Protein AF-A0A2J7PZ36-F1 (afdb_monomer_lite)

Sequence (174 aa):
MRTKLSNRNFLLTCQKIFIPFGHFASLCHQINLKTVVKGDDTKQYHMGYFRDDPQEPPCFVARNCAAIDCTITPMAENIFGAVNAYLDAMKGKCDPFQKMKVSKVQNSLKSWAKDNNFVLDVLSEAMKARNKKVVTKTFHNAGLVVPWNKKTELGYRKLIETDANTEECGGEQL

Secondary structure (DSSP, 8-state):
---------SSSS-S-----TTTT--TT--TTEEEEEE--TTTTEEEEEE-SSTTSPPSEEEEEETTT----EEEESSHHHHHHHHHHHHHTTS-HHHHHHHHHHHHHHHHHHHHTT----SS-HHHHHHHTTEEE--TTSS-EE---BTTTTBS----SS-HHHHHHHTTTT-

Foldseek 3Di:
DDDDDDDDPDPDPDDDPPPDPPPLDDPQPPVQFAWDDFDDPVQRKTKGFGDLDPVDGGLAIWIDRSNPFLATGGFGRDPLLNVLSVLVVVLVVDDPVVNVVSVVVSVVSVVVCVVVVHDNDRQDPSNVVVVVQFPDADRRRSGHHWDADPVVRPTDDDDPDDPVVVVVVVVVPD

Radius of gyration: 21.76 Å; chains: 1; bounding box: 77×49×46 Å

InterPro domains:
  IPR019361 Histone PARylation factor 1 [PF10228] (33-167)
  IPR019361 Histone PARylation factor 1 [PTHR13386] (33-167)

Structure (mmCIF, N/CA/C/O backbone):
data_AF-A0A2J7PZ36-F1
#
_entry.id   AF-A0A2J7PZ36-F1
#
loop_
_atom_site.group_PDB
_atom_site.id
_atom_site.type_symbol
_atom_site.label_atom_id
_atom_site.label_alt_id
_atom_site.label_comp_id
_atom_site.label_asym_id
_atom_site.label_entity_id
_atom_site.label_seq_id
_atom_site.pdbx_PDB_ins_code
_atom_site.Cartn_x
_atom_site.Cartn_y
_atom_site.Cartn_z
_atom_site.occupancy
_atom_site.B_iso_or_equiv
_atom_site.auth_seq_id
_atom_site.auth_comp_id
_atom_site.auth_asym_id
_atom_site.auth_atom_id
_atom_site.pdbx_PDB_model_num
ATOM 1 N N . MET A 1 1 ? -56.073 -22.074 11.570 1.00 33.78 1 MET A N 1
ATOM 2 C CA . MET A 1 1 ? -55.149 -23.201 11.827 1.00 33.78 1 MET A CA 1
ATOM 3 C C . MET A 1 1 ? -54.119 -23.271 10.702 1.00 33.78 1 MET A C 1
ATOM 5 O O . MET A 1 1 ? -54.519 -23.373 9.557 1.00 33.78 1 MET A O 1
ATOM 9 N N . ARG A 1 2 ? -52.831 -23.186 11.069 1.00 32.12 2 ARG A N 1
ATOM 10 C CA . ARG A 1 2 ? -51.598 -23.570 10.342 1.00 32.12 2 ARG A CA 1
ATOM 11 C C . ARG A 1 2 ? -51.356 -23.049 8.911 1.00 32.12 2 ARG A C 1
ATOM 13 O O . ARG A 1 2 ? -51.847 -23.568 7.919 1.00 32.12 2 ARG A O 1
ATOM 20 N N . THR A 1 3 ? -50.443 -22.083 8.873 1.00 37.41 3 THR A N 1
ATOM 21 C CA . THR A 1 3 ? -49.602 -21.625 7.765 1.00 37.41 3 THR A CA 1
ATOM 22 C C . THR A 1 3 ? -48.857 -22.756 7.045 1.00 37.41 3 THR A C 1
ATOM 24 O O . THR A 1 3 ? -48.217 -23.590 7.684 1.00 37.41 3 THR A O 1
ATOM 27 N N . LYS A 1 4 ? -48.842 -22.711 5.706 1.00 34.34 4 LYS A N 1
ATOM 28 C CA . LYS A 1 4 ? -47.749 -23.227 4.863 1.00 34.34 4 LYS A CA 1
ATOM 29 C C . LYS A 1 4 ? -47.583 -22.315 3.642 1.00 34.34 4 LYS A C 1
ATOM 31 O O . LYS A 1 4 ? -48.356 -22.399 2.694 1.00 34.34 4 LYS A O 1
ATOM 36 N N . LEU A 1 5 ? -46.569 -21.444 3.686 1.00 33.72 5 LEU A N 1
ATOM 37 C CA . LEU A 1 5 ? -46.003 -20.825 2.487 1.00 33.72 5 LEU A CA 1
ATOM 38 C C . LEU A 1 5 ? -45.376 -21.942 1.647 1.00 33.72 5 LEU A C 1
ATOM 40 O O . LEU A 1 5 ? -44.477 -22.636 2.120 1.00 33.72 5 LEU A O 1
ATOM 44 N N . SER A 1 6 ? -45.864 -22.119 0.421 1.00 35.22 6 SER A N 1
ATOM 45 C CA . SER A 1 6 ? -45.305 -23.065 -0.541 1.00 35.22 6 SER A CA 1
ATOM 46 C C . SER A 1 6 ? -44.461 -22.317 -1.572 1.00 35.22 6 SER A C 1
ATOM 48 O O . SER A 1 6 ? -44.930 -21.407 -2.254 1.00 35.22 6 SER A O 1
ATOM 50 N N . ASN A 1 7 ? -43.191 -22.708 -1.604 1.00 41.75 7 ASN A N 1
ATOM 51 C CA . ASN A 1 7 ? -42.097 -22.340 -2.496 1.00 41.75 7 ASN A CA 1
ATOM 52 C C . ASN A 1 7 ? -42.496 -21.921 -3.926 1.00 41.75 7 ASN A C 1
ATOM 54 O O . ASN A 1 7 ? -42.822 -22.759 -4.764 1.00 41.75 7 ASN A O 1
ATOM 58 N N . ARG A 1 8 ? -42.322 -20.629 -4.236 1.00 37.06 8 ARG A N 1
ATOM 59 C CA . ARG A 1 8 ? -42.117 -20.101 -5.601 1.00 37.06 8 ARG A CA 1
ATOM 60 C C . ARG A 1 8 ? -41.105 -18.943 -5.621 1.00 37.06 8 ARG A C 1
ATOM 62 O O . ARG A 1 8 ? -41.352 -17.930 -6.253 1.00 37.06 8 ARG A O 1
ATOM 69 N N . ASN A 1 9 ? -39.980 -19.068 -4.912 1.00 35.81 9 ASN A N 1
ATOM 70 C CA . ASN A 1 9 ? -38.949 -18.014 -4.862 1.00 35.81 9 ASN A CA 1
ATOM 71 C C . ASN A 1 9 ? -37.506 -18.535 -4.991 1.00 35.81 9 ASN A C 1
ATOM 73 O O . ASN A 1 9 ? -36.579 -17.937 -4.459 1.00 35.81 9 ASN A O 1
ATOM 77 N N . PHE A 1 10 ? -37.289 -19.642 -5.706 1.00 36.34 10 PHE A N 1
ATOM 78 C CA . PHE A 1 10 ? -35.948 -20.232 -5.831 1.00 36.34 10 PHE A CA 1
ATOM 79 C C . PHE A 1 10 ? -35.227 -19.948 -7.164 1.00 36.34 10 PHE A C 1
ATOM 81 O O . PHE A 1 10 ? -34.128 -20.438 -7.381 1.00 36.34 10 PHE A O 1
ATOM 88 N N . LEU A 1 11 ? -35.794 -19.143 -8.070 1.00 30.98 11 LEU A N 1
ATOM 89 C CA . LEU A 1 11 ? -35.198 -18.911 -9.399 1.00 30.98 11 LEU A CA 1
ATOM 90 C C . LEU A 1 11 ? -35.228 -17.441 -9.848 1.00 30.98 11 LEU A C 1
ATOM 92 O O . LEU A 1 11 ? -35.444 -17.158 -11.020 1.00 30.98 11 LEU A O 1
ATOM 96 N N . LEU A 1 12 ? -34.994 -16.495 -8.931 1.00 32.47 12 LEU A N 1
ATOM 97 C CA . LEU A 1 12 ? -34.866 -15.067 -9.277 1.00 32.47 12 LEU A CA 1
ATOM 98 C C . LEU A 1 12 ? -33.629 -14.359 -8.693 1.00 32.47 12 LEU A C 1
ATOM 100 O O . LEU A 1 12 ? -33.519 -13.143 -8.794 1.00 32.47 12 LEU A O 1
ATOM 104 N N . THR A 1 13 ? -32.646 -15.087 -8.154 1.00 33.19 13 THR A N 1
ATOM 105 C CA . THR A 1 13 ? -31.458 -14.480 -7.508 1.00 33.19 13 THR A CA 1
ATOM 106 C C . THR A 1 13 ? -30.116 -14.854 -8.137 1.00 33.19 13 THR A C 1
ATOM 108 O O . THR A 1 13 ? -29.071 -14.693 -7.516 1.00 33.19 13 THR A O 1
ATOM 111 N N . CYS A 1 14 ? -30.111 -15.291 -9.396 1.00 31.44 14 CYS A N 1
ATOM 112 C 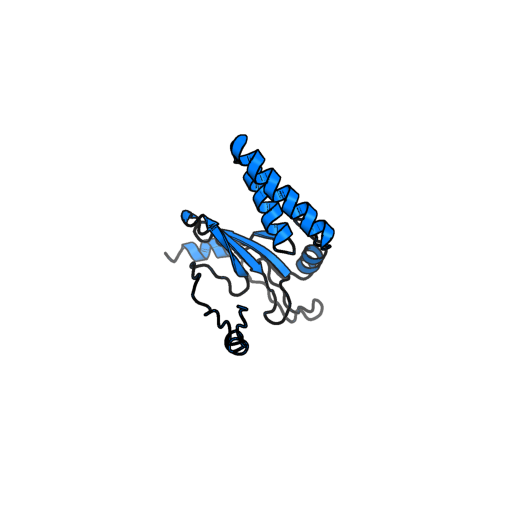CA . CYS A 1 14 ? -28.878 -15.510 -10.155 1.00 31.44 14 CYS A CA 1
ATOM 113 C C . CYS A 1 14 ? -28.991 -14.956 -11.576 1.00 31.44 14 CYS A C 1
ATOM 115 O O . CYS A 1 14 ? -28.872 -15.681 -12.560 1.00 31.44 14 CYS A O 1
ATOM 117 N N . GLN A 1 15 ? -29.180 -13.644 -11.701 1.00 27.19 15 GLN A N 1
ATOM 118 C CA . GLN A 1 15 ? -28.888 -12.955 -12.952 1.00 27.19 15 GLN A CA 1
ATOM 119 C C . GLN A 1 15 ? -27.943 -11.790 -12.681 1.00 27.19 15 GLN A C 1
ATOM 121 O O . GLN A 1 15 ? -28.336 -10.675 -12.374 1.00 27.19 15 GLN A O 1
ATOM 126 N N . LYS A 1 16 ? -26.656 -12.139 -12.774 1.00 32.16 16 LYS A N 1
ATOM 127 C CA . LYS A 1 16 ? -25.606 -11.337 -13.405 1.00 32.16 16 LYS A CA 1
ATOM 128 C C . LYS A 1 16 ? -25.553 -9.888 -12.924 1.00 32.16 16 LYS A C 1
ATOM 130 O O . LYS A 1 16 ? -26.007 -8.962 -13.586 1.00 32.16 16 LYS A O 1
ATOM 135 N N . ILE A 1 17 ? -24.870 -9.739 -11.793 1.00 32.38 17 ILE A N 1
ATOM 136 C CA . ILE A 1 17 ? -24.141 -8.538 -11.387 1.00 32.38 17 ILE A CA 1
ATOM 137 C C . ILE A 1 17 ? -23.163 -8.188 -12.523 1.00 32.38 17 ILE A C 1
ATOM 139 O O . ILE A 1 17 ? -22.016 -8.619 -12.554 1.00 32.38 17 ILE A O 1
ATOM 143 N N . PHE A 1 18 ? -23.662 -7.462 -13.518 1.00 28.72 18 PHE A N 1
ATOM 144 C CA . PHE A 1 18 ? -22.865 -6.742 -14.495 1.00 28.72 18 PHE A CA 1
ATOM 145 C C . PHE A 1 18 ? -22.708 -5.340 -13.918 1.00 28.72 18 PHE A C 1
ATOM 147 O O . PHE A 1 18 ? -23.569 -4.486 -14.104 1.00 28.72 18 PHE A O 1
ATOM 154 N N . ILE A 1 19 ? -21.668 -5.130 -13.110 1.00 39.66 19 ILE A N 1
ATOM 155 C CA . ILE A 1 19 ? -21.334 -3.786 -12.630 1.00 39.66 19 ILE A CA 1
ATOM 156 C C . ILE A 1 19 ? -20.704 -3.068 -13.825 1.00 39.66 19 ILE A C 1
ATOM 158 O O . ILE A 1 19 ? -19.605 -3.456 -14.235 1.00 39.66 19 ILE A O 1
ATOM 162 N N . PRO A 1 20 ? -21.365 -2.058 -14.417 1.00 38.97 20 PRO A N 1
ATOM 163 C CA . PRO A 1 20 ? -20.773 -1.318 -15.511 1.00 38.97 20 PRO A CA 1
ATOM 164 C C . PRO A 1 20 ? -19.543 -0.580 -14.987 1.00 38.97 20 PRO A C 1
ATOM 166 O O . PRO A 1 20 ? -19.528 -0.024 -13.888 1.00 38.97 20 PRO A O 1
ATOM 169 N N . PHE A 1 21 ? -18.512 -0.556 -15.819 1.00 43.91 21 PHE A N 1
ATOM 170 C CA . PHE A 1 21 ? -17.202 0.057 -15.608 1.00 43.91 21 PHE A CA 1
ATOM 171 C C . PHE A 1 21 ? -17.239 1.583 -15.329 1.00 43.91 21 PHE A C 1
ATOM 173 O O . PHE A 1 21 ? -16.187 2.204 -15.254 1.00 43.91 21 PHE A O 1
ATOM 180 N N . GLY A 1 22 ? -18.422 2.196 -15.171 1.00 40.97 22 GLY A N 1
ATOM 181 C CA . GLY A 1 22 ? -18.634 3.646 -15.228 1.00 40.97 22 GLY A CA 1
ATOM 182 C C . GLY A 1 22 ? -19.147 4.348 -13.964 1.00 40.97 22 GLY A C 1
ATOM 183 O O . GLY A 1 22 ? -19.345 5.553 -14.020 1.00 40.97 22 GLY A O 1
ATOM 184 N N . HIS A 1 23 ? -19.372 3.677 -12.827 1.00 44.34 23 HIS A N 1
ATOM 185 C CA . HIS A 1 23 ? -20.039 4.342 -11.683 1.00 44.34 23 HIS A CA 1
ATOM 186 C C . HIS A 1 23 ? -19.124 5.156 -10.740 1.00 44.34 23 HIS A C 1
ATOM 188 O O . HIS A 1 23 ? -19.602 5.720 -9.761 1.00 44.34 23 HIS A O 1
ATOM 194 N N . PHE A 1 24 ? -17.819 5.242 -11.017 1.00 46.59 24 PHE A N 1
ATOM 195 C CA . PHE A 1 24 ? -16.849 5.963 -10.175 1.00 46.59 24 PHE A CA 1
ATOM 196 C C . PHE A 1 24 ? -15.740 6.622 -11.010 1.00 46.59 24 PHE A C 1
ATOM 198 O O . PHE A 1 24 ? -14.560 6.497 -10.693 1.00 46.59 24 PHE A O 1
ATOM 205 N N . ALA A 1 25 ? -16.100 7.287 -12.108 1.00 40.75 25 ALA A N 1
ATOM 206 C CA . ALA A 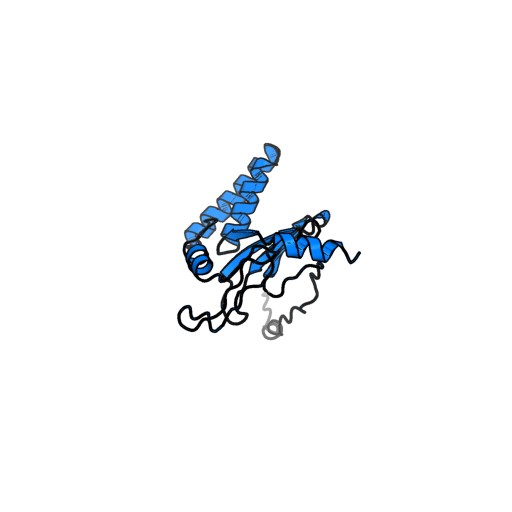1 25 ? -15.135 7.976 -12.964 1.00 40.75 25 ALA A CA 1
ATOM 207 C C . ALA A 1 25 ? -14.672 9.298 -12.319 1.00 40.75 25 ALA A C 1
ATOM 209 O O . ALA A 1 25 ? -15.169 10.373 -12.639 1.00 40.75 25 ALA A O 1
ATOM 210 N N . SER A 1 26 ? -13.730 9.208 -11.378 1.00 43.00 26 SER A N 1
ATOM 211 C CA . SER A 1 26 ? -12.839 10.325 -11.050 1.00 43.00 26 SER A CA 1
ATOM 212 C C . SER A 1 26 ? -11.674 10.317 -12.049 1.00 43.00 26 SER A C 1
ATOM 214 O O . SER A 1 26 ? -11.182 9.245 -12.396 1.00 43.00 26 SER A O 1
ATOM 216 N N . LEU A 1 27 ? -11.250 11.488 -12.532 1.00 40.53 27 LEU A N 1
ATOM 217 C CA . LEU A 1 27 ? -10.418 11.705 -13.731 1.00 40.53 27 LEU A CA 1
ATOM 218 C C . LEU A 1 27 ? -9.012 11.057 -13.750 1.00 40.53 27 LEU A C 1
ATOM 220 O O . LEU A 1 27 ? -8.296 11.205 -14.735 1.00 40.53 27 LEU A O 1
ATOM 224 N N . CYS A 1 28 ? -8.603 10.308 -12.725 1.00 42.34 28 CYS A N 1
ATOM 225 C CA . CYS A 1 28 ? -7.281 9.679 -12.651 1.00 42.34 28 CYS A CA 1
ATOM 226 C C . CYS A 1 28 ? -7.368 8.175 -12.348 1.00 42.34 28 CYS A C 1
ATOM 228 O O . CYS A 1 28 ? -6.662 7.645 -11.486 1.00 42.34 28 CYS A O 1
ATOM 230 N N . HIS A 1 29 ? -8.266 7.463 -13.034 1.00 47.09 29 HIS A N 1
ATOM 231 C CA . HIS A 1 29 ? -8.284 6.005 -12.968 1.00 47.09 29 HIS A CA 1
ATOM 232 C C . HIS A 1 29 ? -7.138 5.460 -13.814 1.00 47.09 29 HIS A C 1
ATOM 234 O O . HIS A 1 29 ? -7.295 5.142 -14.991 1.00 47.09 29 HIS A O 1
ATOM 240 N N . GLN A 1 30 ? -5.953 5.360 -13.216 1.00 58.47 30 GLN A N 1
ATOM 241 C CA . GLN A 1 30 ? -4.917 4.518 -13.794 1.00 58.47 30 GLN A CA 1
ATOM 242 C C . GLN A 1 30 ? -5.499 3.125 -13.966 1.00 58.47 30 GLN A C 1
ATOM 244 O O . GLN A 1 30 ? -6.046 2.566 -13.015 1.00 58.47 30 GLN A O 1
ATOM 249 N N . ILE A 1 31 ? -5.392 2.587 -15.181 1.00 63.28 31 ILE A N 1
ATOM 250 C CA . ILE A 1 31 ? -5.981 1.307 -15.607 1.00 63.28 31 ILE A CA 1
ATOM 251 C C . ILE A 1 31 ? -5.696 0.185 -14.587 1.00 63.28 31 ILE A C 1
ATOM 253 O O . ILE A 1 31 ? -6.516 -0.709 -14.385 1.00 63.28 31 ILE A O 1
ATOM 257 N N . ASN A 1 32 ? -4.574 0.301 -13.876 1.00 78.38 32 ASN A N 1
ATOM 258 C CA . ASN A 1 32 ? -4.062 -0.670 -12.921 1.00 78.38 32 ASN A CA 1
ATOM 259 C C . ASN A 1 32 ? -4.672 -0.581 -11.509 1.00 78.38 32 ASN A C 1
ATOM 261 O O . ASN A 1 32 ? -4.566 -1.547 -10.759 1.00 78.38 32 ASN A O 1
ATOM 265 N N . LEU A 1 33 ? -5.310 0.527 -11.109 1.00 87.31 33 LEU A N 1
ATOM 266 C CA . LEU A 1 33 ? -5.872 0.697 -9.762 1.00 87.31 33 LEU A CA 1
ATOM 267 C C . LEU A 1 33 ? -7.395 0.569 -9.786 1.00 87.31 33 LEU A C 1
ATOM 269 O O . LEU A 1 33 ? -8.074 1.525 -10.110 1.00 87.31 33 LEU A O 1
ATOM 273 N N . LYS A 1 34 ? -7.989 -0.552 -9.375 1.00 90.88 34 LYS A N 1
ATOM 274 C CA . LYS A 1 34 ? -9.455 -0.699 -9.312 1.00 90.88 34 LYS A CA 1
ATOM 275 C C . LYS A 1 34 ? -10.019 -0.211 -7.974 1.00 90.88 34 LYS A C 1
ATOM 277 O O . LYS A 1 34 ? -9.825 -0.868 -6.954 1.00 90.88 34 LYS A O 1
ATOM 282 N N . THR A 1 35 ? -10.757 0.902 -7.975 1.00 90.69 35 THR A N 1
ATOM 283 C CA . THR A 1 35 ? -11.350 1.497 -6.762 1.00 90.69 35 THR A CA 1
ATOM 284 C C . THR A 1 35 ? -12.410 0.599 -6.135 1.00 90.69 35 THR A C 1
ATOM 286 O O . THR A 1 35 ? -13.287 0.087 -6.830 1.00 90.69 35 THR A O 1
ATOM 289 N N . VAL A 1 36 ? -12.335 0.452 -4.811 1.00 93.06 36 VAL A N 1
ATOM 290 C CA . VAL A 1 36 ? -13.278 -0.330 -3.996 1.00 93.06 36 VAL A CA 1
ATOM 291 C C . VAL A 1 36 ? -13.818 0.437 -2.793 1.00 93.06 36 VAL A C 1
ATOM 293 O O . VAL A 1 36 ? -14.924 0.155 -2.344 1.00 93.06 36 VAL A O 1
ATOM 296 N N . VAL A 1 37 ? -13.076 1.428 -2.292 1.00 92.25 37 VAL A N 1
ATOM 297 C CA . VAL A 1 37 ? -13.520 2.307 -1.205 1.00 92.25 37 VAL A CA 1
ATOM 298 C C . VAL A 1 37 ? -13.381 3.749 -1.656 1.00 92.25 37 VAL A C 1
ATOM 300 O O . VAL A 1 37 ? -12.335 4.153 -2.164 1.00 92.25 37 VAL A O 1
ATOM 303 N N . LYS A 1 38 ? -14.432 4.530 -1.434 1.00 91.81 38 LYS A N 1
ATOM 304 C CA . LYS A 1 38 ? -14.445 5.976 -1.636 1.00 91.81 38 LYS A CA 1
ATOM 305 C C . LYS A 1 38 ? -14.485 6.661 -0.273 1.0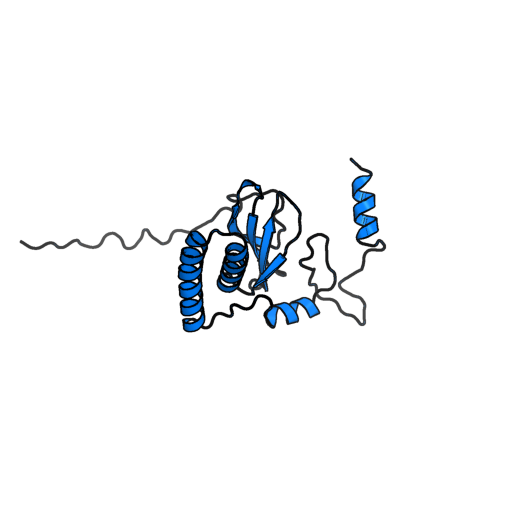0 91.81 38 LYS A C 1
ATOM 307 O O . LYS A 1 38 ? -15.189 6.201 0.623 1.00 91.81 38 LYS A O 1
ATOM 312 N N . GLY A 1 39 ? -13.690 7.711 -0.113 1.00 89.50 39 GLY A N 1
ATOM 313 C CA . GLY A 1 39 ? -13.660 8.541 1.085 1.00 89.50 39 GLY A CA 1
ATOM 314 C C . GLY A 1 39 ? -14.151 9.950 0.783 1.00 89.50 39 GLY A C 1
ATOM 315 O O . GLY A 1 39 ? -15.212 10.130 0.200 1.00 89.50 39 GLY A O 1
ATOM 316 N N . ASP A 1 40 ? -13.359 10.933 1.198 1.00 88.88 40 ASP A N 1
ATOM 317 C CA . ASP A 1 40 ? -13.630 12.361 1.028 1.00 88.88 40 ASP A CA 1
ATOM 318 C C . ASP A 1 40 ? -13.808 12.756 -0.450 1.00 88.88 40 ASP A C 1
ATOM 320 O O . ASP A 1 40 ? -12.885 12.610 -1.257 1.00 88.88 40 ASP A O 1
ATOM 324 N N . ASP A 1 41 ? -14.989 13.283 -0.782 1.00 88.81 41 ASP A N 1
ATOM 325 C CA . ASP A 1 41 ? -15.355 13.745 -2.123 1.00 88.81 41 ASP A CA 1
ATOM 326 C C . ASP A 1 41 ? -14.547 14.962 -2.571 1.00 88.81 41 ASP A C 1
ATOM 328 O O . ASP A 1 41 ? -14.218 15.072 -3.750 1.00 88.81 41 ASP A O 1
ATOM 332 N N . THR A 1 42 ? -14.178 15.845 -1.640 1.00 89.31 42 THR A N 1
ATOM 333 C CA . THR A 1 42 ? -13.477 17.096 -1.970 1.00 89.31 42 THR A CA 1
ATOM 334 C C . THR A 1 42 ? -12.070 16.827 -2.489 1.00 89.31 42 THR A C 1
ATOM 336 O O . THR A 1 42 ? -11.631 17.422 -3.467 1.00 89.31 42 THR A O 1
ATOM 339 N N . LYS A 1 43 ? -11.381 15.863 -1.873 1.00 86.50 43 LYS A N 1
ATOM 340 C CA . LYS A 1 43 ? -10.047 15.401 -2.283 1.00 86.50 43 LYS A CA 1
ATOM 341 C C . LYS A 1 43 ? -10.107 14.278 -3.311 1.00 86.50 43 LYS A C 1
ATOM 343 O O . LYS A 1 43 ? -9.063 13.812 -3.768 1.00 86.50 43 LYS A O 1
ATOM 348 N N . GLN A 1 44 ? -11.315 13.797 -3.613 1.00 88.94 44 GLN A N 1
ATOM 349 C CA . GLN A 1 44 ? -11.558 12.574 -4.371 1.00 88.94 44 GLN A CA 1
ATOM 350 C C . GLN A 1 44 ? -10.702 11.411 -3.846 1.00 88.94 44 GLN A C 1
ATOM 352 O O . GLN A 1 44 ? -10.044 10.688 -4.603 1.00 88.94 44 GLN A O 1
ATOM 357 N N . TYR A 1 45 ? -10.681 11.261 -2.520 1.00 91.06 45 TYR A N 1
ATOM 358 C CA . TYR A 1 45 ? -9.940 10.205 -1.848 1.00 91.06 45 TYR A CA 1
ATOM 359 C C . TYR A 1 45 ? -10.565 8.854 -2.174 1.00 91.06 45 TYR A C 1
ATOM 361 O O . TYR A 1 45 ? -11.765 8.640 -1.980 1.00 91.06 45 TYR A O 1
ATOM 369 N N . HIS A 1 46 ? -9.743 7.911 -2.605 1.00 92.19 46 HIS A N 1
ATOM 370 C CA . HIS A 1 46 ? -10.186 6.556 -2.875 1.00 92.19 46 HIS A CA 1
ATOM 371 C C . HIS A 1 46 ? -9.090 5.539 -2.571 1.00 92.19 46 HIS A C 1
ATOM 373 O O . HIS A 1 46 ? -7.898 5.844 -2.609 1.00 92.19 46 HIS A O 1
ATOM 379 N N . MET A 1 47 ? -9.515 4.314 -2.264 1.00 94.25 47 MET A N 1
ATOM 380 C CA . MET A 1 47 ? -8.647 3.148 -2.152 1.00 94.25 47 MET A CA 1
ATOM 381 C C . MET A 1 47 ? -9.041 2.115 -3.199 1.00 94.25 47 MET A C 1
ATOM 383 O O . MET A 1 47 ? -10.228 1.883 -3.454 1.00 94.25 47 MET A O 1
ATOM 387 N N . GLY A 1 48 ? -8.040 1.465 -3.774 1.00 93.56 48 GLY A N 1
ATOM 388 C CA . GLY A 1 48 ? -8.229 0.488 -4.828 1.00 93.56 48 GLY A CA 1
ATOM 389 C C . GLY A 1 48 ? -7.213 -0.639 -4.789 1.00 93.56 48 GLY A C 1
ATOM 390 O O . GLY A 1 48 ? -6.129 -0.504 -4.227 1.00 93.56 48 GLY A O 1
ATOM 391 N N . TYR A 1 49 ? -7.580 -1.748 -5.416 1.00 94.44 49 TYR A N 1
ATOM 392 C CA . TYR A 1 49 ? -6.681 -2.859 -5.693 1.00 94.44 49 TYR A CA 1
ATOM 393 C C . TYR A 1 49 ? -5.783 -2.515 -6.874 1.00 94.44 49 TYR A C 1
ATOM 395 O O . TYR A 1 49 ? -6.288 -2.240 -7.960 1.00 94.44 49 TYR A O 1
ATOM 403 N N . PHE A 1 50 ? -4.472 -2.550 -6.670 1.00 93.12 50 PHE A N 1
ATOM 404 C CA . PHE A 1 50 ? -3.488 -2.355 -7.725 1.00 93.12 50 PHE A CA 1
ATOM 405 C C . PHE A 1 50 ? -3.128 -3.699 -8.370 1.00 93.12 50 PHE A C 1
ATOM 407 O O . PHE A 1 50 ? -2.857 -4.673 -7.661 1.00 93.12 50 PHE A O 1
ATOM 414 N N . ARG A 1 51 ? -3.130 -3.757 -9.702 1.00 91.88 51 ARG A N 1
ATOM 415 C CA . ARG A 1 51 ? -2.778 -4.938 -10.500 1.00 91.88 51 ARG A CA 1
ATOM 416 C C . ARG A 1 51 ? -1.692 -4.583 -11.504 1.00 91.88 51 ARG A C 1
ATOM 418 O O . ARG A 1 51 ? -1.850 -3.624 -12.251 1.00 91.88 51 ARG A O 1
ATOM 425 N N . ASP A 1 52 ? -0.624 -5.373 -11.520 1.00 90.25 52 ASP A N 1
ATOM 426 C CA . ASP A 1 52 ? 0.386 -5.315 -12.581 1.00 90.25 52 ASP A CA 1
ATOM 427 C C . ASP A 1 52 ? -0.115 -6.023 -13.859 1.00 90.25 52 ASP A C 1
ATOM 429 O O . ASP A 1 52 ? 0.096 -5.519 -14.958 1.00 90.25 52 ASP A O 1
ATOM 433 N N . ASP A 1 53 ? -0.843 -7.138 -13.710 1.00 87.44 53 ASP A N 1
ATOM 434 C CA . ASP A 1 53 ? -1.485 -7.892 -14.796 1.00 87.44 53 ASP A CA 1
ATOM 435 C C . ASP A 1 53 ? -2.993 -8.065 -14.494 1.00 87.44 53 ASP A C 1
ATOM 437 O O . ASP A 1 53 ? -3.357 -8.418 -13.365 1.00 87.44 53 ASP A O 1
ATOM 441 N N . PRO A 1 54 ? -3.904 -7.810 -15.453 1.00 87.31 54 PRO A N 1
ATOM 442 C CA . PRO A 1 54 ? -5.343 -7.998 -15.255 1.00 87.31 54 PRO A CA 1
ATOM 443 C C . PRO A 1 54 ? -5.757 -9.442 -14.921 1.00 87.31 54 PRO A C 1
ATOM 445 O O . PRO A 1 54 ? -6.788 -9.628 -14.269 1.00 87.31 54 PRO A O 1
ATOM 448 N N . GLN A 1 55 ? -4.985 -10.442 -15.352 1.00 88.50 55 GLN A N 1
ATOM 449 C CA . GLN A 1 55 ? -5.256 -11.862 -15.118 1.00 88.50 55 GLN A CA 1
ATOM 450 C C . GLN A 1 55 ? -4.736 -12.352 -13.765 1.00 88.50 55 GLN A C 1
ATOM 452 O O . GLN A 1 55 ? -5.212 -13.364 -13.248 1.00 88.50 55 GLN A O 1
ATOM 457 N N . GLU A 1 56 ? -3.789 -11.632 -13.167 1.00 88.81 56 GLU A N 1
ATOM 458 C CA . GLU A 1 56 ? -3.246 -11.950 -11.851 1.00 88.81 56 GLU A CA 1
ATOM 459 C C . GLU A 1 56 ? -4.086 -11.325 -10.723 1.00 88.81 56 GLU A C 1
ATOM 461 O O . GLU A 1 56 ? -4.774 -10.311 -10.918 1.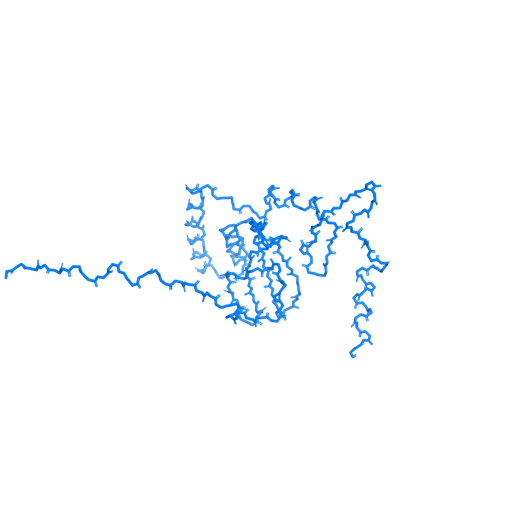00 88.81 56 GLU A O 1
ATOM 466 N N . PRO A 1 57 ? -4.076 -11.915 -9.511 1.00 90.00 57 PRO A N 1
ATOM 467 C CA . PRO A 1 57 ? -4.688 -11.288 -8.347 1.00 90.00 57 PRO A CA 1
ATOM 468 C C . PRO A 1 57 ? -4.022 -9.936 -8.020 1.00 90.00 57 PRO A C 1
ATOM 470 O O . PRO A 1 57 ? -2.867 -9.707 -8.376 1.00 90.00 57 PRO A O 1
ATOM 473 N N . PRO A 1 58 ? -4.725 -9.027 -7.316 1.00 92.12 58 PRO A N 1
ATOM 474 C CA . PRO A 1 58 ? -4.151 -7.755 -6.889 1.00 92.12 58 PRO A CA 1
ATOM 475 C C . PRO A 1 58 ? -2.851 -7.918 -6.110 1.00 92.12 58 PRO A C 1
ATOM 477 O O . PRO A 1 58 ? -2.765 -8.749 -5.209 1.00 92.12 58 PRO A O 1
ATOM 480 N N . CYS A 1 59 ? -1.875 -7.067 -6.409 1.00 91.75 59 CYS A N 1
ATOM 481 C CA . CYS A 1 59 ? -0.578 -7.081 -5.744 1.00 91.75 59 CYS A CA 1
ATOM 482 C C . CYS A 1 59 ? -0.651 -6.426 -4.357 1.00 91.75 59 CYS A C 1
ATOM 484 O O . CYS A 1 59 ? 0.030 -6.848 -3.427 1.00 91.75 59 CYS A O 1
ATOM 486 N N . PHE A 1 60 ? -1.438 -5.353 -4.239 1.00 94.44 60 PHE A N 1
ATOM 487 C CA . PHE A 1 60 ? -1.674 -4.618 -2.997 1.00 94.44 60 PHE A CA 1
ATOM 488 C C . PHE A 1 60 ? -2.893 -3.701 -3.127 1.00 94.44 60 PHE A C 1
ATOM 490 O O . PHE A 1 60 ? -3.415 -3.462 -4.217 1.00 94.44 60 PHE A O 1
ATOM 497 N N . VAL A 1 61 ? -3.330 -3.148 -2.002 1.00 95.00 61 VAL A N 1
ATOM 498 C CA . VAL A 1 61 ? -4.277 -2.038 -1.932 1.00 95.00 61 VAL A CA 1
ATOM 499 C C . VAL A 1 61 ? -3.508 -0.735 -1.774 1.00 95.00 61 VAL A C 1
ATOM 501 O O . VAL A 1 61 ? -2.608 -0.613 -0.939 1.00 95.00 61 VAL A O 1
ATOM 504 N N . ALA A 1 62 ? -3.886 0.259 -2.565 1.00 94.06 62 ALA A N 1
ATOM 505 C CA . ALA A 1 62 ? -3.309 1.591 -2.531 1.00 94.06 62 ALA A CA 1
ATOM 506 C C . ALA A 1 62 ? -4.385 2.658 -2.393 1.00 94.06 62 ALA A C 1
ATOM 508 O O . ALA A 1 62 ? -5.558 2.419 -2.684 1.00 94.06 62 ALA A O 1
ATOM 509 N N . ARG A 1 63 ? -3.966 3.846 -1.963 1.00 93.50 63 ARG A N 1
ATOM 510 C CA . ARG A 1 63 ? -4.801 5.046 -1.931 1.00 93.50 63 ARG A CA 1
ATOM 511 C C . ARG A 1 63 ? -4.326 6.076 -2.945 1.00 93.50 63 ARG A C 1
ATOM 513 O O . ARG A 1 63 ? -3.130 6.147 -3.230 1.00 93.50 63 ARG A O 1
ATOM 520 N N . ASN A 1 64 ? -5.253 6.910 -3.390 1.00 91.81 64 ASN A N 1
ATOM 521 C CA . ASN A 1 64 ? -4.976 8.100 -4.182 1.00 91.81 64 ASN A CA 1
ATOM 522 C C . ASN A 1 64 ? -5.977 9.218 -3.818 1.00 91.81 64 ASN A C 1
ATOM 524 O O . ASN A 1 64 ? -7.107 8.946 -3.401 1.00 91.81 64 ASN A O 1
ATOM 528 N N . CYS A 1 65 ? -5.545 10.468 -3.953 1.00 90.12 65 CYS A N 1
ATOM 529 C CA . CYS A 1 65 ? -6.363 11.669 -3.831 1.00 90.12 65 CYS A CA 1
ATOM 530 C C . CYS A 1 65 ? -6.415 12.357 -5.200 1.00 90.12 65 CYS A C 1
ATOM 532 O O . CYS A 1 65 ? -5.615 13.249 -5.463 1.00 90.12 65 CYS A O 1
ATOM 534 N N . ALA A 1 66 ? -7.356 11.959 -6.060 1.00 87.06 66 ALA A N 1
ATOM 535 C CA . ALA A 1 66 ? -7.351 12.364 -7.473 1.00 87.06 66 ALA A CA 1
ATOM 536 C C . ALA A 1 66 ? -7.467 13.882 -7.712 1.00 87.06 66 ALA A C 1
ATOM 538 O O . ALA A 1 66 ? -7.079 14.347 -8.778 1.00 87.06 66 ALA A O 1
ATOM 539 N N . ALA A 1 67 ? -7.980 14.645 -6.743 1.00 86.44 67 ALA A N 1
ATOM 540 C CA . ALA A 1 67 ? -8.058 16.102 -6.845 1.00 86.44 67 ALA A CA 1
ATOM 541 C C . ALA A 1 67 ? -6.764 16.820 -6.415 1.00 86.44 67 ALA A C 1
ATOM 543 O O . ALA A 1 67 ? -6.675 18.035 -6.562 1.00 86.44 67 ALA A O 1
ATOM 544 N N . ILE A 1 68 ? -5.797 16.103 -5.828 1.00 86.94 68 ILE A N 1
ATOM 545 C CA . ILE A 1 68 ? -4.543 16.673 -5.313 1.00 86.94 68 ILE A CA 1
ATOM 546 C C . ILE A 1 68 ? -3.377 16.291 -6.221 1.00 86.94 68 ILE A C 1
ATOM 548 O O . ILE A 1 68 ? -2.667 17.167 -6.701 1.00 86.94 68 ILE A O 1
ATOM 552 N N . ASP A 1 69 ? -3.161 14.993 -6.432 1.00 85.94 69 ASP A N 1
ATOM 553 C CA . ASP A 1 69 ? -2.031 14.481 -7.199 1.00 85.94 69 ASP A CA 1
ATOM 554 C C . ASP A 1 69 ? -2.365 13.151 -7.894 1.00 85.94 69 ASP A C 1
ATOM 556 O O . ASP A 1 69 ? -3.467 12.607 -7.784 1.00 85.94 69 ASP A O 1
ATOM 560 N N . CYS A 1 70 ? -1.401 12.630 -8.657 1.00 86.25 70 CYS A N 1
ATOM 561 C CA . CYS A 1 70 ? -1.487 11.307 -9.275 1.00 86.25 70 CYS A CA 1
ATOM 562 C C . CYS A 1 70 ? -0.767 10.222 -8.453 1.00 86.25 70 CYS A C 1
ATOM 564 O O . CYS A 1 70 ? -0.548 9.113 -8.946 1.00 86.25 70 CYS A O 1
ATOM 566 N N . THR A 1 71 ? -0.382 10.523 -7.207 1.00 89.44 71 THR A N 1
ATOM 567 C CA . THR A 1 71 ? 0.463 9.649 -6.392 1.00 89.44 71 THR A CA 1
ATOM 568 C C . THR A 1 71 ? -0.338 8.476 -5.845 1.00 89.44 71 THR A C 1
ATOM 570 O O . THR A 1 71 ? -1.169 8.601 -4.942 1.00 89.44 71 THR A O 1
ATOM 573 N N . ILE A 1 72 ? -0.007 7.277 -6.312 1.00 91.25 72 ILE A N 1
ATOM 574 C CA . ILE A 1 72 ? -0.549 6.041 -5.762 1.00 91.25 72 ILE A CA 1
ATOM 575 C C . ILE A 1 72 ? 0.334 5.607 -4.599 1.00 91.25 72 ILE A C 1
ATOM 577 O O . ILE A 1 72 ? 1.473 5.179 -4.777 1.00 91.25 72 ILE A O 1
ATOM 581 N N . THR A 1 73 ? -0.215 5.689 -3.389 1.00 91.88 73 THR A N 1
ATOM 582 C CA . THR A 1 73 ? 0.485 5.277 -2.167 1.00 91.88 73 THR A CA 1
ATOM 583 C C . THR A 1 73 ? 0.047 3.865 -1.767 1.00 91.88 73 THR A C 1
ATOM 585 O O . THR A 1 73 ? -1.115 3.694 -1.376 1.00 91.88 73 THR A O 1
ATOM 588 N N . PRO A 1 74 ? 0.932 2.851 -1.824 1.00 92.94 74 PRO A N 1
ATOM 589 C CA . PRO A 1 74 ? 0.638 1.513 -1.314 1.00 92.94 74 PRO A CA 1
ATOM 590 C C . PRO A 1 74 ? 0.320 1.568 0.183 1.00 92.94 74 PRO A C 1
ATOM 592 O O . PRO A 1 74 ? 0.995 2.279 0.927 1.00 92.94 74 PRO A O 1
ATOM 595 N N . MET A 1 75 ? -0.703 0.834 0.625 1.00 93.06 75 MET A N 1
ATOM 596 C CA . MET A 1 75 ? -1.118 0.832 2.032 1.00 93.06 75 MET A CA 1
ATOM 597 C C . MET A 1 75 ? -0.988 -0.522 2.710 1.00 93.06 75 MET A C 1
ATOM 599 O O . MET A 1 75 ? -0.603 -0.549 3.867 1.00 93.06 75 MET A O 1
ATOM 603 N N . ALA A 1 76 ? -1.372 -1.611 2.047 1.00 94.38 76 ALA A N 1
ATOM 604 C CA . ALA A 1 76 ? -1.266 -2.972 2.573 1.00 94.38 76 ALA A CA 1
ATOM 605 C C . ALA A 1 76 ? -1.522 -3.985 1.452 1.00 94.38 76 ALA A C 1
ATOM 607 O O . ALA A 1 76 ? -2.026 -3.626 0.391 1.00 94.38 76 ALA A O 1
ATOM 608 N N . GLU A 1 77 ? -1.259 -5.265 1.700 1.00 93.44 77 GLU A N 1
ATOM 609 C CA . GLU A 1 77 ? -1.538 -6.341 0.739 1.00 93.44 77 GLU A CA 1
ATOM 610 C C . GLU A 1 77 ? -3.042 -6.541 0.481 1.00 93.44 77 GLU A C 1
ATOM 612 O O . GLU A 1 77 ? -3.463 -6.848 -0.631 1.00 93.44 77 GLU A O 1
ATOM 617 N N . ASN A 1 78 ? -3.876 -6.317 1.498 1.00 93.31 78 ASN A N 1
ATOM 618 C CA . ASN A 1 78 ? -5.319 -6.532 1.439 1.00 93.31 78 ASN A CA 1
ATOM 619 C C . ASN A 1 78 ? -6.110 -5.336 1.988 1.00 93.31 78 ASN A C 1
ATOM 621 O O . ASN A 1 78 ? -5.567 -4.399 2.578 1.00 93.31 78 ASN A O 1
ATOM 625 N N . ILE A 1 79 ? -7.431 -5.388 1.800 1.00 94.75 79 ILE A N 1
ATOM 626 C CA . ILE A 1 79 ? -8.330 -4.293 2.174 1.00 94.75 79 ILE A CA 1
ATOM 627 C C . ILE A 1 79 ? -8.428 -4.092 3.689 1.00 94.75 79 ILE A C 1
ATOM 629 O O . ILE A 1 79 ? -8.573 -2.959 4.140 1.00 94.75 79 ILE A O 1
ATOM 633 N N . PHE A 1 80 ? -8.296 -5.154 4.487 1.00 95.12 80 PHE A N 1
ATOM 634 C CA . PHE A 1 80 ? -8.351 -5.055 5.945 1.00 95.12 80 PHE A CA 1
ATOM 635 C C . PHE A 1 80 ? -7.123 -4.323 6.488 1.00 95.12 80 PHE A C 1
ATOM 637 O O . PHE A 1 80 ? -7.272 -3.412 7.299 1.00 95.12 80 PHE A O 1
ATOM 644 N N . GLY A 1 81 ? -5.928 -4.646 5.984 1.00 94.62 81 GLY A N 1
ATOM 645 C CA . GLY A 1 81 ? -4.701 -3.910 6.295 1.00 94.62 81 GLY A CA 1
ATOM 646 C C . GLY A 1 81 ? -4.793 -2.443 5.869 1.00 94.62 81 GLY A C 1
ATOM 647 O O . GLY A 1 81 ? -4.452 -1.548 6.640 1.00 94.62 81 GLY A O 1
ATOM 648 N N . ALA A 1 82 ? -5.355 -2.180 4.688 1.00 95.06 82 ALA A N 1
ATOM 649 C CA . ALA A 1 82 ? -5.528 -0.830 4.164 1.00 95.06 82 ALA A CA 1
ATOM 650 C C . ALA A 1 82 ? -6.479 0.019 5.025 1.00 95.06 82 ALA A C 1
ATOM 652 O O . ALA A 1 82 ? -6.150 1.143 5.409 1.00 95.06 82 ALA A O 1
ATOM 653 N N . VAL A 1 83 ? -7.641 -0.528 5.386 1.00 95.06 83 VAL A N 1
ATOM 654 C CA . VAL A 1 83 ? -8.592 0.140 6.284 1.00 95.06 83 VAL A CA 1
ATOM 655 C C . VAL A 1 83 ? -7.987 0.301 7.676 1.00 95.06 83 VAL A C 1
ATOM 657 O O . VAL A 1 83 ? -8.145 1.356 8.285 1.00 95.06 83 VAL A O 1
ATOM 660 N N . ASN A 1 84 ? -7.243 -0.689 8.173 1.00 95.19 84 ASN A N 1
ATOM 661 C CA . ASN A 1 84 ? -6.554 -0.586 9.455 1.00 95.19 84 ASN A CA 1
ATOM 662 C C . ASN A 1 84 ? -5.557 0.588 9.473 1.00 95.19 84 ASN A C 1
ATOM 664 O O . ASN A 1 84 ? -5.613 1.415 10.382 1.00 95.19 84 ASN A O 1
ATOM 668 N N . ALA A 1 85 ? -4.716 0.703 8.441 1.00 93.75 85 ALA A N 1
ATOM 669 C CA . ALA A 1 85 ? -3.768 1.804 8.278 1.00 93.75 85 ALA A CA 1
ATOM 670 C C . ALA A 1 85 ? -4.474 3.167 8.159 1.00 93.75 85 ALA A C 1
ATOM 672 O O . ALA A 1 85 ? -4.030 4.163 8.731 1.00 93.75 85 ALA A O 1
ATOM 673 N N . TYR A 1 86 ? -5.613 3.213 7.464 1.00 93.50 86 TYR A N 1
ATOM 674 C CA . TYR A 1 86 ? -6.436 4.415 7.375 1.00 93.50 86 TYR A CA 1
ATOM 675 C C . TYR A 1 86 ? -7.015 4.833 8.733 1.00 93.50 86 TYR A C 1
ATOM 677 O O . TYR A 1 86 ? -6.950 6.010 9.088 1.00 93.50 86 TYR A O 1
ATOM 685 N N . LEU A 1 87 ? -7.539 3.884 9.516 1.00 93.19 87 LEU A N 1
ATOM 686 C CA . LEU A 1 87 ? -8.050 4.153 10.862 1.00 93.19 87 LEU A CA 1
ATOM 687 C C . LEU A 1 87 ? -6.927 4.630 11.794 1.00 93.19 87 LEU A C 1
ATOM 689 O O . LEU A 1 87 ? -7.147 5.561 12.568 1.00 93.19 87 LEU A O 1
ATOM 693 N N . ASP A 1 88 ? -5.721 4.062 11.692 1.00 92.44 88 ASP A N 1
ATOM 694 C CA . ASP A 1 88 ? -4.545 4.531 12.437 1.00 92.44 88 ASP A CA 1
ATOM 695 C C . ASP A 1 88 ? -4.181 5.981 12.077 1.00 92.44 88 ASP A C 1
ATOM 697 O O . ASP A 1 88 ? -4.016 6.818 12.968 1.00 92.44 88 ASP A O 1
ATOM 701 N N . ALA A 1 89 ? -4.150 6.320 10.785 1.00 91.19 89 ALA A N 1
ATOM 702 C CA . ALA A 1 89 ? -3.909 7.690 10.330 1.00 91.19 89 ALA A CA 1
ATOM 703 C C . ALA A 1 89 ? -5.018 8.662 10.772 1.00 91.19 89 ALA A C 1
ATOM 705 O O . ALA A 1 89 ? -4.749 9.825 11.084 1.00 91.19 89 ALA A O 1
ATOM 706 N N . MET A 1 90 ? -6.267 8.192 10.819 1.00 89.62 90 MET A N 1
ATOM 707 C CA . MET A 1 90 ? -7.413 8.973 11.275 1.00 89.62 90 MET A CA 1
ATOM 708 C C . MET A 1 90 ? -7.305 9.288 12.775 1.00 89.62 90 MET A C 1
ATOM 710 O O . MET A 1 90 ? -7.522 10.430 13.171 1.00 89.62 90 MET A O 1
ATOM 714 N N . LYS A 1 91 ? -6.872 8.335 13.614 1.00 88.94 91 LYS A N 1
ATOM 715 C CA . LYS A 1 91 ? -6.702 8.545 15.068 1.00 88.94 91 LYS A CA 1
ATOM 716 C C . LYS A 1 91 ? -5.761 9.691 15.436 1.00 88.94 91 LYS A C 1
ATOM 718 O O . LYS A 1 91 ? -5.923 10.249 16.519 1.00 88.94 91 LYS A O 1
ATOM 723 N N . GLY A 1 92 ? -4.790 10.017 14.581 1.00 86.06 92 GLY A N 1
ATOM 724 C CA . GLY A 1 92 ? -3.888 11.155 14.779 1.00 86.06 92 GLY A CA 1
ATOM 725 C C . GLY A 1 92 ? -4.542 12.520 14.539 1.00 86.06 92 GLY A C 1
ATOM 726 O O . GLY A 1 92 ? -3.994 13.529 14.963 1.00 86.06 92 GLY A O 1
ATOM 727 N N . LYS A 1 93 ? -5.703 12.557 13.873 1.00 86.38 93 LYS A N 1
ATOM 728 C CA . LYS A 1 93 ? -6.406 13.781 13.449 1.00 86.38 93 LYS A CA 1
ATOM 729 C C . LYS A 1 93 ? -7.749 13.997 14.160 1.00 86.38 93 LYS A C 1
ATOM 731 O O . LYS A 1 93 ? -8.361 15.043 13.985 1.00 86.38 93 LYS A O 1
ATOM 736 N N . CYS A 1 94 ? -8.227 13.002 14.908 1.00 86.94 94 CYS A N 1
ATOM 737 C CA . CYS A 1 94 ? -9.530 13.014 15.573 1.00 86.94 94 CYS A CA 1
ATOM 738 C C . CYS A 1 94 ? -9.508 13.633 16.970 1.00 86.94 94 CYS A C 1
ATOM 740 O O . CYS A 1 94 ? -8.564 13.424 17.732 1.00 86.94 94 CYS A O 1
ATOM 742 N N . ASP A 1 95 ? -10.655 14.182 17.372 1.00 88.81 95 ASP A N 1
ATOM 743 C CA . ASP A 1 95 ? -10.957 14.480 18.772 1.00 88.81 95 ASP A CA 1
ATOM 744 C C . ASP A 1 95 ? -10.962 13.214 19.653 1.00 88.81 95 ASP A C 1
ATOM 746 O O . ASP A 1 95 ? -11.287 12.116 19.169 1.00 88.81 95 ASP A O 1
ATOM 750 N N . PRO A 1 96 ? -10.712 13.340 20.972 1.00 87.62 96 PRO A N 1
ATOM 751 C CA . PRO A 1 96 ? -10.689 12.206 21.900 1.00 87.62 96 PRO A CA 1
ATOM 752 C C . PRO A 1 96 ? -11.947 11.323 21.846 1.00 87.62 96 PRO A C 1
ATOM 754 O O . PRO A 1 96 ? -11.844 10.096 21.852 1.00 87.62 96 PRO A O 1
ATOM 757 N N . PHE A 1 97 ? -13.135 11.921 21.705 1.00 86.19 97 PHE A N 1
ATOM 758 C CA . PHE A 1 97 ? -14.399 11.181 21.607 1.00 86.19 97 PHE A CA 1
ATOM 759 C C . PHE A 1 97 ? -14.506 10.339 20.329 1.00 86.19 97 PHE A C 1
ATOM 761 O O . PHE A 1 97 ? -14.947 9.187 20.372 1.00 86.19 97 PHE A O 1
ATOM 768 N N . GLN A 1 98 ? -14.079 10.883 19.187 1.00 88.81 98 GLN A N 1
ATOM 769 C CA . GLN A 1 98 ? -14.080 10.153 17.917 1.00 88.81 98 GLN A CA 1
ATOM 770 C C . GLN A 1 98 ? -13.003 9.066 17.914 1.00 88.81 98 GLN A C 1
ATOM 772 O O . GLN A 1 98 ? -13.236 7.956 17.435 1.00 88.81 98 GLN A O 1
ATOM 777 N N . LYS A 1 99 ? -11.857 9.328 18.552 1.00 92.12 99 LYS A N 1
ATOM 778 C CA . LYS A 1 99 ? -10.773 8.355 18.717 1.00 92.12 99 LYS A CA 1
ATOM 779 C C . LYS A 1 99 ? -11.230 7.085 19.440 1.00 92.12 99 LYS A C 1
ATOM 781 O O . LYS A 1 99 ? -10.800 5.994 19.057 1.00 92.12 99 LYS A O 1
ATOM 786 N N . MET A 1 100 ? -12.129 7.186 20.423 1.00 91.06 100 MET A N 1
ATOM 787 C CA . MET A 1 100 ? -12.709 6.005 21.081 1.00 91.06 100 MET A CA 1
ATOM 788 C C . MET A 1 100 ? -13.542 5.156 20.111 1.00 91.06 100 MET A C 1
ATOM 790 O O . MET A 1 100 ? -13.373 3.937 20.057 1.00 91.06 100 MET A O 1
ATOM 794 N N . LYS A 1 101 ? -14.400 5.793 19.301 1.00 92.25 101 LYS A N 1
ATOM 795 C CA . LYS A 1 101 ? -15.235 5.104 18.300 1.00 92.25 101 LYS A CA 1
ATOM 796 C C . LYS A 1 101 ? -14.380 4.423 17.230 1.00 92.25 101 LYS A C 1
ATOM 798 O O . LYS A 1 101 ? -14.570 3.240 16.957 1.00 92.25 101 LYS A O 1
ATOM 803 N N . VAL A 1 102 ? -13.389 5.140 16.696 1.00 93.62 102 VAL A N 1
ATOM 804 C CA . VAL A 1 102 ? -12.432 4.616 15.707 1.00 93.62 102 VAL A CA 1
ATOM 805 C C . VAL A 1 102 ? -11.654 3.433 16.284 1.00 93.62 102 VAL A C 1
ATOM 807 O O . VAL A 1 102 ? -11.509 2.408 15.625 1.00 93.62 102 VAL A O 1
ATOM 810 N N . SER A 1 103 ? -11.210 3.526 17.541 1.00 94.12 103 SER A N 1
ATOM 811 C CA . SER A 1 103 ? -10.499 2.430 18.212 1.00 94.12 103 SER A CA 1
ATOM 812 C C . SER A 1 103 ? -11.367 1.187 18.388 1.00 94.12 103 SER A C 1
ATOM 814 O O . SER A 1 103 ? -10.878 0.083 18.176 1.00 94.12 103 SER A O 1
ATOM 816 N N . LYS A 1 104 ? -12.655 1.348 18.712 1.00 94.69 104 LYS A N 1
ATOM 817 C CA . LYS A 1 104 ? -13.590 0.222 18.825 1.00 94.69 104 LYS A CA 1
ATOM 818 C C . LYS A 1 104 ? -13.732 -0.531 17.499 1.00 94.69 104 LYS A C 1
ATOM 820 O O . LYS A 1 104 ? -13.616 -1.754 17.483 1.00 94.69 104 LYS A O 1
ATOM 825 N N . VAL A 1 105 ? -13.933 0.194 16.396 1.00 95.12 105 VAL A N 1
ATOM 826 C CA . VAL A 1 105 ? -14.037 -0.403 15.052 1.00 95.12 105 VAL A CA 1
ATOM 827 C C . VAL A 1 105 ? -12.727 -1.081 14.661 1.00 95.12 105 VAL A C 1
ATOM 829 O O . VAL A 1 105 ? -12.732 -2.226 14.220 1.00 95.12 105 VAL A O 1
ATOM 832 N N . GLN A 1 106 ? -11.596 -0.413 14.889 1.00 95.31 106 GLN A N 1
ATOM 833 C CA . GLN A 1 106 ? -10.290 -0.966 14.555 1.00 95.31 106 GLN A CA 1
ATOM 834 C C . GLN A 1 106 ? -9.972 -2.242 15.348 1.00 95.31 106 GLN A C 1
ATOM 836 O O . GLN A 1 106 ? -9.407 -3.181 14.798 1.00 95.31 106 GLN A O 1
ATOM 841 N N . ASN A 1 107 ? -10.352 -2.314 16.624 1.00 96.06 107 ASN A N 1
ATOM 842 C CA . ASN A 1 107 ? -10.136 -3.516 17.426 1.00 96.06 107 ASN A CA 1
ATOM 843 C C . ASN A 1 107 ? -10.975 -4.692 16.910 1.00 96.06 107 ASN A C 1
ATOM 845 O O . ASN A 1 107 ? -10.449 -5.796 16.800 1.00 96.06 107 ASN A O 1
ATOM 849 N N . SER A 1 108 ? -12.233 -4.446 16.526 1.00 96.50 108 SER A N 1
ATOM 850 C CA . SER A 1 108 ? -13.088 -5.465 15.899 1.00 96.50 108 SER A CA 1
ATOM 851 C C . SER A 1 108 ? -12.540 -5.937 14.548 1.00 96.50 108 SER A C 1
ATOM 853 O O . SER A 1 108 ? -12.651 -7.112 14.212 1.00 96.50 108 SER A O 1
ATOM 855 N N . LEU A 1 109 ? -11.946 -5.026 13.772 1.00 96.12 109 LEU A N 1
ATOM 856 C CA . LEU A 1 109 ? -11.273 -5.347 12.515 1.00 96.12 109 LEU A CA 1
ATOM 857 C C . LEU A 1 109 ? -10.048 -6.236 12.763 1.00 96.12 109 LEU A C 1
ATOM 859 O O . LEU A 1 109 ? -9.871 -7.244 12.085 1.00 96.12 109 LEU A O 1
ATOM 863 N N . LYS A 1 110 ? -9.222 -5.885 13.757 1.00 95.81 110 LYS A N 1
ATOM 864 C CA . LYS A 1 110 ? -8.016 -6.637 14.128 1.00 95.81 110 LYS A CA 1
ATOM 865 C C . LYS A 1 110 ? -8.336 -8.039 14.635 1.00 95.81 110 LYS A C 1
ATOM 867 O O . LYS A 1 110 ? -7.653 -8.977 14.235 1.00 95.81 110 LYS A O 1
ATOM 872 N N . SER A 1 111 ? -9.357 -8.193 15.481 1.00 96.00 111 SER A N 1
ATOM 873 C CA . SER A 1 111 ? -9.774 -9.516 15.961 1.00 96.00 111 SER A CA 1
ATOM 874 C C . SER A 1 111 ? -10.259 -10.386 14.805 1.00 96.00 111 SER A C 1
ATOM 876 O O . SER A 1 111 ? -9.747 -11.481 14.618 1.00 96.00 111 SER A O 1
ATOM 878 N N . TRP A 1 112 ? -11.144 -9.856 13.954 1.00 96.69 112 TRP A N 1
ATOM 879 C CA . TRP A 1 112 ? -11.666 -10.604 12.812 1.00 96.69 112 TRP A CA 1
ATOM 880 C C . TRP A 1 112 ? -10.565 -10.990 11.815 1.00 96.69 112 TRP A C 1
ATOM 882 O O . TRP A 1 112 ? -10.523 -12.126 11.349 1.00 96.69 112 TRP A O 1
ATOM 892 N N . ALA A 1 113 ? -9.641 -10.074 11.511 1.00 95.50 113 ALA A N 1
ATOM 893 C CA . ALA A 1 113 ? -8.513 -10.353 10.627 1.00 95.50 113 ALA A CA 1
ATOM 894 C C . ALA A 1 113 ? -7.594 -11.439 11.199 1.00 95.50 113 ALA A C 1
ATOM 896 O O . ALA A 1 113 ? -7.164 -12.316 10.454 1.00 95.50 113 ALA A O 1
ATOM 897 N N . LYS A 1 114 ? -7.341 -11.420 12.514 1.00 95.19 114 LYS A N 1
ATOM 898 C CA . LYS A 1 114 ? -6.561 -12.457 13.196 1.00 95.19 114 LYS A CA 1
ATOM 899 C C . LYS A 1 114 ? -7.246 -13.822 13.104 1.00 95.19 114 LYS A C 1
ATOM 901 O O . LYS A 1 114 ? -6.590 -14.791 12.741 1.00 95.19 114 LYS A O 1
ATOM 906 N N . ASP A 1 115 ? -8.550 -13.881 13.364 1.00 96.25 115 ASP A N 1
ATOM 907 C CA . ASP A 1 115 ? -9.326 -15.128 13.324 1.00 96.25 115 ASP A CA 1
ATOM 908 C C . ASP A 1 115 ? -9.391 -15.728 11.906 1.00 96.25 115 ASP A C 1
ATOM 910 O O . ASP A 1 115 ? -9.467 -16.943 11.740 1.00 96.25 115 ASP A O 1
ATOM 914 N N . ASN A 1 116 ? -9.313 -14.879 10.876 1.00 95.38 116 ASN A N 1
ATOM 915 C CA . ASN A 1 116 ? -9.350 -15.274 9.466 1.00 95.38 116 ASN A CA 1
ATOM 916 C C . ASN A 1 116 ? -7.961 -15.311 8.796 1.00 95.38 116 ASN A C 1
ATOM 918 O O . ASN A 1 116 ? -7.878 -15.481 7.582 1.00 95.38 116 ASN A O 1
ATOM 922 N N . ASN A 1 117 ? -6.873 -15.183 9.564 1.00 92.88 117 ASN A N 1
ATOM 923 C CA . ASN A 1 117 ? -5.484 -15.229 9.083 1.00 92.88 117 ASN A CA 1
ATOM 924 C C . ASN A 1 117 ? -5.131 -14.179 8.006 1.00 92.88 117 ASN A C 1
ATOM 926 O O . ASN A 1 117 ? -4.345 -14.445 7.097 1.00 92.88 117 ASN A O 1
ATOM 930 N N . PHE A 1 118 ? -5.678 -12.966 8.113 1.00 92.56 118 PHE A N 1
ATOM 931 C CA . PHE A 1 118 ? -5.296 -11.838 7.261 1.00 92.56 118 PHE A CA 1
ATOM 932 C C . PHE A 1 118 ? -4.144 -11.028 7.865 1.00 92.56 118 PHE A C 1
ATOM 934 O O . PHE A 1 118 ? -4.186 -10.608 9.021 1.00 92.56 118 PHE A O 1
ATOM 941 N N . VAL A 1 119 ? -3.140 -10.736 7.037 1.00 91.00 119 VAL A N 1
ATOM 942 C CA . VAL A 1 119 ? -2.009 -9.865 7.386 1.00 91.00 119 VAL A CA 1
ATOM 943 C C . VAL A 1 119 ? -2.465 -8.402 7.400 1.00 91.00 119 VAL A C 1
ATOM 945 O O . VAL A 1 119 ? -3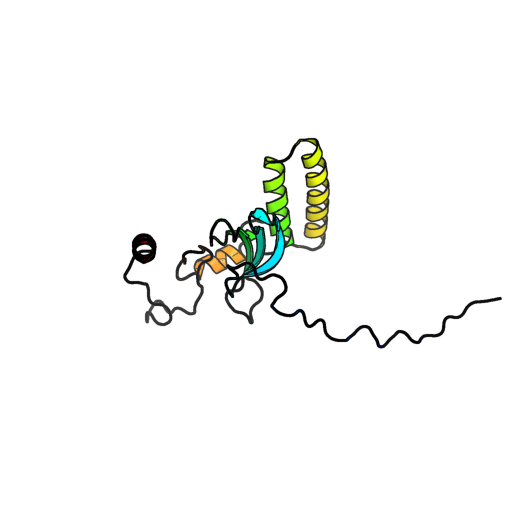.104 -7.944 6.457 1.00 91.00 119 VAL A O 1
ATOM 948 N N . LEU A 1 120 ? -2.137 -7.647 8.449 1.00 92.00 120 LEU A N 1
ATOM 949 C CA . LEU A 1 120 ? -2.507 -6.225 8.575 1.00 92.00 120 LEU A CA 1
ATOM 950 C C . LEU A 1 120 ? -1.326 -5.263 8.385 1.00 92.00 120 LEU A C 1
ATOM 952 O O . LEU A 1 120 ? -1.479 -4.057 8.585 1.00 92.00 120 LEU A O 1
ATOM 956 N N . ASP A 1 121 ? -0.164 -5.793 8.013 1.00 89.25 121 ASP A N 1
ATOM 957 C CA . ASP A 1 121 ? 1.060 -5.019 7.856 1.00 89.25 121 ASP A CA 1
ATOM 958 C C . ASP A 1 121 ? 0.985 -4.073 6.655 1.00 89.25 121 ASP A C 1
ATOM 960 O O . ASP A 1 121 ? 0.496 -4.422 5.578 1.00 89.25 121 ASP A O 1
ATOM 964 N N . VAL A 1 122 ? 1.533 -2.871 6.843 1.00 86.00 122 VAL A N 1
ATOM 965 C CA . VAL A 1 122 ? 1.559 -1.820 5.814 1.00 86.00 122 VAL A CA 1
ATOM 966 C C . VAL A 1 122 ? 2.489 -2.185 4.647 1.00 86.00 122 VAL A C 1
ATOM 968 O O . VAL A 1 122 ? 2.270 -1.789 3.504 1.00 86.00 122 VAL A O 1
ATOM 971 N N . LEU A 1 123 ? 3.533 -2.971 4.926 1.00 87.00 123 LEU A N 1
ATOM 972 C CA . LEU A 1 123 ? 4.514 -3.445 3.950 1.00 87.00 123 LEU A CA 1
ATOM 973 C C . LEU A 1 123 ? 4.748 -4.943 4.133 1.00 87.00 123 LEU A C 1
ATOM 975 O O . LEU A 1 123 ? 5.647 -5.351 4.872 1.00 87.00 123 LEU A O 1
ATOM 979 N N . SER A 1 124 ? 3.952 -5.755 3.441 1.00 89.38 124 SER A N 1
ATOM 980 C CA . SER A 1 124 ? 4.094 -7.210 3.484 1.00 89.38 124 SER A CA 1
ATOM 981 C C . SER A 1 124 ? 5.301 -7.708 2.681 1.00 89.38 124 SER A C 1
ATOM 983 O O . SER A 1 124 ? 5.848 -7.014 1.815 1.00 89.38 124 SER A O 1
ATOM 985 N N . GLU A 1 125 ? 5.715 -8.949 2.937 1.00 89.94 125 GLU A N 1
ATOM 986 C CA . GLU A 1 125 ? 6.778 -9.604 2.169 1.00 89.94 125 GLU A CA 1
ATOM 987 C C . GLU A 1 125 ? 6.420 -9.757 0.682 1.00 89.94 125 GLU A C 1
ATOM 989 O O . GLU A 1 125 ? 7.294 -9.598 -0.172 1.00 89.94 125 GLU A O 1
ATOM 994 N N . ALA A 1 126 ? 5.140 -9.965 0.348 1.00 89.81 126 ALA A N 1
ATOM 995 C CA . ALA A 1 126 ? 4.675 -10.007 -1.039 1.00 89.81 126 ALA A CA 1
ATOM 996 C C . ALA A 1 126 ? 4.893 -8.659 -1.747 1.00 89.81 126 ALA A C 1
ATOM 998 O O . ALA A 1 126 ? 5.435 -8.613 -2.855 1.00 89.81 126 ALA A O 1
ATOM 999 N N . MET A 1 127 ? 4.577 -7.547 -1.074 1.00 92.50 127 MET A N 1
ATOM 1000 C CA . MET A 1 127 ? 4.824 -6.200 -1.600 1.00 92.50 127 MET A CA 1
ATOM 1001 C C . MET A 1 127 ? 6.320 -5.938 -1.801 1.00 92.50 127 MET A C 1
ATOM 1003 O O . MET A 1 127 ? 6.729 -5.403 -2.834 1.00 92.50 127 MET A O 1
ATOM 1007 N N . LYS A 1 128 ? 7.168 -6.361 -0.854 1.00 91.88 128 LYS A N 1
ATOM 1008 C CA . LYS A 1 128 ? 8.631 -6.254 -0.984 1.00 91.88 128 LYS A CA 1
ATOM 1009 C C . LYS A 1 128 ? 9.161 -7.102 -2.140 1.00 91.88 128 LYS A C 1
ATOM 1011 O O . LYS A 1 128 ? 10.022 -6.640 -2.888 1.00 91.88 128 LYS A O 1
ATOM 1016 N N . ALA A 1 129 ? 8.653 -8.321 -2.312 1.00 92.19 129 ALA A N 1
ATOM 1017 C CA . ALA A 1 129 ? 9.024 -9.204 -3.413 1.00 92.19 129 ALA A CA 1
ATOM 1018 C C . ALA A 1 129 ? 8.643 -8.603 -4.772 1.00 92.19 129 ALA A C 1
ATOM 1020 O O . ALA A 1 129 ? 9.446 -8.639 -5.706 1.00 92.19 129 ALA A O 1
ATOM 1021 N N . ARG A 1 130 ? 7.462 -7.982 -4.865 1.00 92.94 130 ARG A N 1
ATOM 1022 C CA . ARG A 1 130 ? 7.023 -7.241 -6.051 1.00 92.94 130 ARG A CA 1
ATOM 1023 C C . ARG A 1 130 ? 7.915 -6.031 -6.321 1.00 92.94 130 ARG A C 1
ATOM 1025 O O . ARG A 1 130 ? 8.369 -5.864 -7.446 1.00 92.94 130 ARG A O 1
ATOM 1032 N N . ASN A 1 131 ? 8.267 -5.249 -5.298 1.00 91.69 131 ASN A N 1
ATOM 1033 C CA . ASN A 1 131 ? 9.147 -4.082 -5.449 1.00 91.69 131 ASN A CA 1
ATOM 1034 C C . ASN A 1 131 ? 10.537 -4.426 -6.011 1.00 91.69 131 ASN A C 1
ATOM 1036 O O . ASN A 1 131 ? 11.135 -3.597 -6.686 1.00 91.69 131 ASN A O 1
ATOM 1040 N N . LYS A 1 132 ? 11.037 -5.652 -5.803 1.00 91.50 132 LYS A N 1
ATOM 1041 C CA . LYS A 1 132 ? 12.289 -6.128 -6.425 1.00 91.50 132 LYS A CA 1
ATOM 1042 C C . LYS A 1 132 ? 12.168 -6.379 -7.935 1.00 91.50 132 LYS A C 1
ATOM 1044 O O . LYS A 1 132 ? 13.186 -6.408 -8.620 1.00 91.50 132 LYS A O 1
ATOM 1049 N N . LYS A 1 133 ? 10.950 -6.606 -8.438 1.00 91.25 133 LYS A N 1
ATOM 1050 C CA . LYS A 1 133 ? 10.646 -6.830 -9.862 1.00 91.25 133 LYS A CA 1
ATOM 1051 C C . LYS A 1 133 ? 10.296 -5.538 -10.604 1.00 91.25 133 LYS A C 1
ATOM 1053 O O . LYS A 1 133 ? 10.179 -5.560 -11.825 1.00 91.25 133 LYS A O 1
ATOM 1058 N N . VAL A 1 134 ? 10.106 -4.434 -9.880 1.00 92.44 134 VAL A N 1
ATOM 1059 C CA . VAL A 1 134 ? 9.806 -3.128 -10.471 1.00 92.44 134 VAL A CA 1
ATOM 1060 C C . VAL A 1 134 ? 11.008 -2.660 -11.287 1.00 92.44 134 VAL A C 1
ATOM 1062 O O . VAL A 1 134 ? 12.113 -2.547 -10.759 1.00 92.44 134 VAL A O 1
ATOM 1065 N N . VAL A 1 135 ? 10.785 -2.391 -12.572 1.00 91.12 135 VAL A N 1
ATOM 1066 C CA . VAL A 1 135 ? 11.827 -1.934 -13.506 1.00 91.12 135 VAL A CA 1
ATOM 1067 C C . VAL A 1 135 ? 12.045 -0.426 -13.440 1.00 91.12 135 VAL A C 1
ATOM 1069 O O . VAL A 1 135 ? 13.170 0.040 -13.580 1.00 91.12 135 VAL A O 1
ATOM 1072 N N . THR A 1 136 ? 10.984 0.341 -13.196 1.00 89.62 136 THR A N 1
ATOM 1073 C CA . THR A 1 136 ? 11.054 1.792 -13.023 1.00 89.62 136 THR A CA 1
ATOM 1074 C C . THR A 1 136 ? 9.886 2.287 -12.192 1.00 89.62 136 THR A C 1
ATOM 1076 O O . THR A 1 136 ? 8.811 1.680 -12.194 1.00 89.62 136 THR A O 1
ATOM 1079 N N . LYS A 1 137 ? 10.081 3.410 -11.502 1.00 89.12 137 LYS A N 1
ATOM 1080 C CA . LYS A 1 137 ? 8.966 4.219 -11.014 1.00 89.12 137 LYS A CA 1
ATOM 1081 C C . LYS A 1 137 ? 8.515 5.154 -12.130 1.00 89.12 137 LYS A C 1
ATOM 1083 O O . LYS A 1 137 ? 9.285 5.493 -13.018 1.00 89.12 137 LYS A O 1
ATOM 1088 N N . THR A 1 138 ? 7.236 5.465 -12.107 1.00 86.31 138 THR A N 1
ATOM 1089 C CA . THR A 1 138 ? 6.541 6.396 -12.998 1.00 86.31 138 THR A CA 1
ATOM 1090 C C . THR A 1 138 ? 6.053 7.569 -12.144 1.00 86.31 138 THR A C 1
ATOM 1092 O O . THR A 1 138 ? 6.139 7.495 -10.916 1.00 86.31 138 THR A O 1
ATOM 1095 N N . PHE A 1 139 ? 5.462 8.607 -12.742 1.00 85.81 139 PHE A N 1
ATOM 1096 C CA . PHE A 1 139 ? 4.981 9.790 -12.001 1.00 85.81 139 PHE A CA 1
ATOM 1097 C C . PHE A 1 139 ? 4.017 9.471 -10.849 1.00 85.81 139 PHE A C 1
ATOM 1099 O O . PHE A 1 139 ? 4.011 10.127 -9.815 1.00 85.81 139 PHE A O 1
ATOM 1106 N N . HIS A 1 140 ? 3.256 8.386 -10.970 1.00 86.19 140 HIS A N 1
ATOM 1107 C CA . HIS A 1 140 ? 2.341 7.934 -9.924 1.00 86.19 140 HIS A CA 1
ATOM 1108 C C . HIS A 1 140 ? 2.989 7.097 -8.818 1.00 86.19 140 HIS A C 1
ATOM 1110 O O . HIS A 1 140 ? 2.292 6.601 -7.934 1.00 86.19 140 HIS A O 1
ATOM 1116 N N . ASN A 1 141 ? 4.305 6.888 -8.868 1.00 88.25 141 ASN A N 1
ATOM 1117 C CA . ASN A 1 141 ? 5.133 6.228 -7.857 1.00 88.25 141 ASN A CA 1
ATOM 1118 C C . ASN A 1 141 ? 4.808 4.760 -7.515 1.00 88.25 141 ASN A C 1
ATOM 1120 O O . ASN A 1 141 ? 5.557 4.139 -6.757 1.00 88.25 141 ASN A O 1
ATOM 1124 N N . ALA A 1 142 ? 3.769 4.160 -8.107 1.00 87.00 142 ALA A N 1
ATOM 1125 C CA . ALA A 1 142 ? 3.432 2.753 -7.874 1.00 87.00 142 ALA A CA 1
ATOM 1126 C C . ALA A 1 142 ? 4.469 1.790 -8.468 1.00 87.00 142 ALA A C 1
A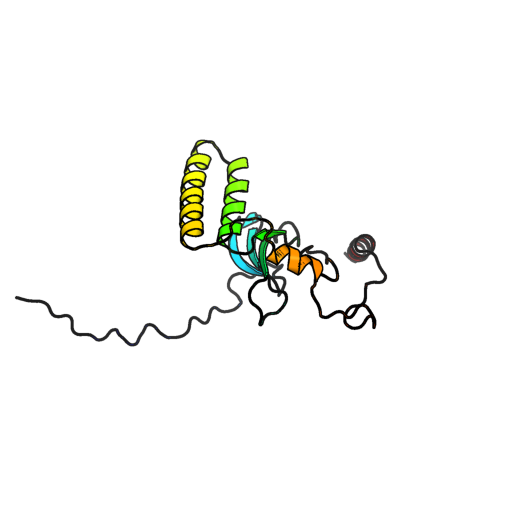TOM 1128 O O . ALA A 1 142 ? 4.632 0.691 -7.951 1.00 87.00 142 ALA A O 1
ATOM 1129 N N . GLY A 1 143 ? 5.188 2.187 -9.521 1.00 88.88 143 GLY A N 1
ATOM 1130 C CA . GLY A 1 143 ? 6.189 1.351 -10.185 1.00 88.88 143 GLY A CA 1
ATOM 1131 C C . GLY A 1 143 ? 5.607 0.407 -11.234 1.00 88.88 143 GLY A C 1
ATOM 1132 O O . GLY A 1 143 ? 4.490 -0.084 -11.084 1.00 88.88 143 GLY A O 1
ATOM 1133 N N . LEU A 1 144 ? 6.386 0.163 -12.286 1.00 90.12 144 LEU A N 1
ATOM 1134 C CA . LEU A 1 144 ? 6.055 -0.702 -13.415 1.00 90.12 144 LEU A CA 1
ATOM 1135 C C . LEU A 1 144 ? 6.775 -2.049 -13.285 1.00 90.12 144 LEU A C 1
ATOM 1137 O O . LEU A 1 144 ? 7.979 -2.079 -13.028 1.00 90.12 144 LEU A O 1
ATOM 1141 N N . VAL A 1 145 ? 6.058 -3.151 -13.501 1.00 91.50 145 VAL A N 1
ATOM 1142 C CA . VAL A 1 145 ? 6.616 -4.509 -13.549 1.00 91.50 145 VAL A CA 1
ATOM 1143 C C . VAL A 1 145 ? 6.392 -5.072 -14.946 1.00 91.50 145 VAL A C 1
ATOM 1145 O O . VAL A 1 145 ? 5.258 -5.175 -15.398 1.00 91.50 145 VAL A O 1
ATOM 1148 N N . VAL A 1 146 ? 7.475 -5.437 -15.630 1.00 89.56 146 VAL A N 1
ATOM 1149 C CA . VAL A 1 146 ? 7.429 -6.109 -16.937 1.00 89.56 146 VAL A CA 1
ATOM 1150 C C . VAL A 1 146 ? 8.490 -7.207 -16.995 1.00 89.56 146 VAL A C 1
ATOM 1152 O O . VAL A 1 146 ? 9.501 -7.114 -16.287 1.00 89.56 146 VAL A O 1
ATOM 1155 N N . PRO A 1 147 ? 8.311 -8.244 -17.831 1.00 89.62 147 PRO A N 1
ATOM 1156 C CA . PRO A 1 147 ? 9.356 -9.227 -18.087 1.00 89.62 147 PRO A CA 1
ATOM 1157 C C . PRO A 1 147 ? 10.593 -8.540 -18.680 1.00 89.62 147 PRO A C 1
ATOM 1159 O O . PRO A 1 147 ? 10.582 -8.115 -19.832 1.00 89.62 147 PRO A O 1
ATOM 1162 N N . TRP A 1 148 ? 11.663 -8.419 -17.893 1.00 89.12 148 TRP A N 1
ATOM 1163 C CA . TRP A 1 148 ? 12.915 -7.793 -18.317 1.00 89.12 148 TRP A CA 1
ATOM 1164 C C . TRP A 1 148 ? 14.091 -8.745 -18.125 1.00 89.12 148 TRP A C 1
ATOM 1166 O O . TRP A 1 148 ? 14.367 -9.216 -17.018 1.00 89.12 148 TRP A O 1
ATOM 1176 N N . ASN A 1 149 ? 14.804 -9.021 -19.215 1.00 88.00 149 ASN A N 1
ATOM 1177 C CA . ASN A 1 149 ? 16.017 -9.822 -19.184 1.00 88.00 149 ASN A CA 1
ATOM 1178 C C . ASN A 1 149 ? 17.244 -8.908 -19.112 1.00 88.00 149 ASN A C 1
ATOM 1180 O O . ASN A 1 149 ? 17.615 -8.270 -20.093 1.00 88.00 149 ASN A O 1
ATOM 1184 N N . LYS A 1 150 ? 17.916 -8.909 -17.956 1.00 84.06 150 LYS A N 1
ATOM 1185 C CA . LYS A 1 150 ? 19.104 -8.079 -17.699 1.00 84.06 150 LYS A CA 1
ATOM 1186 C C . LYS A 1 150 ? 20.290 -8.378 -18.618 1.00 84.06 150 LYS A C 1
ATOM 1188 O O . LYS A 1 150 ? 21.120 -7.505 -18.813 1.00 84.06 150 LYS A O 1
ATOM 1193 N N . LYS A 1 151 ? 20.407 -9.604 -19.141 1.00 87.56 151 LYS A N 1
ATOM 1194 C CA . LYS A 1 151 ? 21.555 -10.003 -19.974 1.00 87.56 151 LYS A CA 1
ATOM 1195 C C . LYS A 1 151 ? 21.420 -9.525 -21.412 1.00 87.56 151 LYS A C 1
ATOM 1197 O O . LYS A 1 151 ? 22.416 -9.216 -22.047 1.00 87.56 151 LYS A O 1
ATOM 1202 N N . THR A 1 152 ? 20.196 -9.527 -21.927 1.00 90.06 152 THR A N 1
ATOM 1203 C CA . THR A 1 152 ? 19.903 -9.158 -23.317 1.00 90.06 152 THR A CA 1
ATOM 1204 C C . THR A 1 152 ? 19.326 -7.750 -23.430 1.00 90.06 152 THR A C 1
ATOM 1206 O O . THR A 1 152 ? 19.054 -7.304 -24.536 1.00 90.06 152 THR A O 1
ATOM 1209 N N . GLU A 1 153 ? 19.059 -7.098 -22.293 1.00 85.69 153 GLU A N 1
ATOM 1210 C CA . GLU A 1 153 ? 18.334 -5.825 -22.178 1.00 85.69 153 GLU A CA 1
ATOM 1211 C C . GLU A 1 153 ? 16.977 -5.826 -22.906 1.00 85.69 153 GLU A C 1
ATOM 1213 O O . GLU A 1 153 ? 16.452 -4.791 -23.310 1.00 85.69 153 GLU A O 1
ATOM 1218 N N . LEU A 1 154 ? 16.370 -7.008 -23.056 1.00 89.00 154 LEU A N 1
ATOM 1219 C CA . LEU A 1 154 ? 15.081 -7.165 -23.728 1.00 89.00 154 LEU A CA 1
ATOM 1220 C C . LEU A 1 154 ? 13.942 -7.003 -22.721 1.00 89.00 154 LEU A C 1
ATOM 1222 O O . LEU A 1 154 ? 13.963 -7.618 -21.653 1.00 89.00 154 LEU A O 1
ATOM 1226 N N . GLY A 1 155 ? 12.940 -6.201 -23.088 1.00 87.12 155 GLY A N 1
ATOM 1227 C CA . GLY A 1 155 ? 11.672 -6.054 -22.362 1.00 87.12 155 GLY A CA 1
ATOM 1228 C C . GLY A 1 155 ? 11.437 -4.694 -21.698 1.00 87.12 155 GLY A C 1
ATOM 1229 O O . GLY A 1 155 ? 10.290 -4.325 -21.477 1.00 87.12 155 GLY A O 1
ATOM 1230 N N . TYR A 1 156 ? 12.485 -3.910 -21.435 1.00 90.06 156 TYR A N 1
ATOM 1231 C CA . TYR A 1 156 ? 12.356 -2.546 -20.913 1.00 90.06 156 TYR A CA 1
ATOM 1232 C C . TYR A 1 156 ? 13.481 -1.659 -21.447 1.00 90.06 156 TYR A C 1
ATOM 1234 O O . TYR A 1 156 ? 14.632 -2.086 -21.507 1.00 90.06 156 TYR A O 1
ATOM 1242 N N . ARG A 1 157 ? 13.150 -0.415 -21.807 1.00 89.75 157 ARG A N 1
ATOM 1243 C CA . ARG A 1 157 ? 14.108 0.617 -22.215 1.00 89.75 157 ARG A CA 1
ATOM 1244 C C . ARG A 1 157 ? 13.842 1.875 -21.398 1.00 89.75 157 ARG A C 1
ATOM 1246 O O . ARG A 1 157 ? 12.716 2.365 -21.386 1.00 89.75 157 ARG A O 1
ATOM 1253 N N . LYS A 1 158 ? 14.875 2.382 -20.724 1.00 86.75 158 LYS A N 1
ATOM 1254 C CA . LYS A 1 158 ? 14.784 3.616 -19.939 1.00 86.75 158 LYS A CA 1
ATOM 1255 C C . LYS A 1 158 ? 14.588 4.821 -20.866 1.00 86.75 158 LYS A C 1
ATOM 1257 O O . LYS A 1 158 ? 15.115 4.836 -21.979 1.00 86.75 158 LYS A O 1
ATOM 1262 N N . LEU A 1 159 ? 13.861 5.824 -20.383 1.00 87.62 159 LEU A N 1
ATOM 1263 C CA . LEU A 1 159 ? 13.830 7.143 -21.005 1.00 87.62 159 LEU A CA 1
ATOM 1264 C C . LEU A 1 159 ? 15.222 7.790 -20.968 1.00 87.62 159 LEU A C 1
ATOM 1266 O O . LEU A 1 159 ? 16.022 7.527 -20.066 1.00 87.62 159 LEU A O 1
ATOM 1270 N N . ILE A 1 160 ? 15.500 8.599 -21.989 1.00 86.56 160 ILE A N 1
ATOM 1271 C CA . ILE A 1 160 ? 16.747 9.367 -22.102 1.00 86.56 160 ILE A CA 1
ATOM 1272 C C . ILE A 1 160 ? 16.756 10.480 -21.047 1.00 86.56 160 ILE A C 1
ATOM 1274 O O . ILE A 1 160 ? 17.776 10.705 -20.399 1.00 86.56 160 ILE A O 1
ATOM 1278 N N . GLU A 1 161 ? 15.597 11.102 -20.836 1.00 83.69 161 GLU A N 1
ATOM 1279 C CA . GLU A 1 161 ? 15.396 12.153 -19.847 1.00 83.69 161 GLU A CA 1
ATOM 1280 C C . GLU A 1 161 ? 15.198 11.606 -18.433 1.00 83.69 161 GLU A C 1
ATOM 1282 O O . GLU A 1 161 ? 14.786 10.460 -18.214 1.00 83.69 161 GLU A O 1
ATOM 1287 N N . THR A 1 162 ? 15.504 12.453 -17.454 1.00 81.94 162 THR A N 1
ATOM 1288 C CA . THR A 1 162 ? 15.183 12.206 -16.049 1.00 81.94 162 THR A CA 1
ATOM 1289 C C . THR A 1 162 ? 13.737 12.605 -15.757 1.00 81.94 162 THR A C 1
ATOM 1291 O O . THR A 1 162 ? 13.144 13.419 -16.469 1.00 81.94 162 THR A O 1
ATOM 1294 N N . ASP A 1 163 ? 13.168 12.055 -14.683 1.00 78.38 163 ASP A N 1
ATOM 1295 C CA . ASP A 1 163 ? 11.796 12.382 -14.278 1.00 78.38 163 ASP A CA 1
ATOM 1296 C C . ASP A 1 163 ? 11.636 13.894 -14.022 1.00 78.38 163 ASP A C 1
ATOM 1298 O O . ASP A 1 163 ? 10.664 14.481 -14.482 1.00 78.38 163 ASP A O 1
ATOM 1302 N N . ALA A 1 164 ? 12.638 14.540 -13.408 1.00 74.50 164 ALA A N 1
ATOM 1303 C CA . ALA A 1 164 ? 12.647 15.985 -13.156 1.00 74.50 164 ALA A CA 1
ATOM 1304 C C . ALA A 1 164 ? 12.603 16.818 -14.451 1.00 74.50 164 ALA A C 1
ATOM 1306 O O . ALA A 1 164 ? 11.787 17.726 -14.569 1.00 74.50 164 ALA A O 1
ATOM 1307 N N . ASN A 1 165 ? 13.414 16.465 -15.454 1.00 68.44 165 ASN A N 1
ATOM 1308 C CA . ASN A 1 165 ? 13.405 17.160 -16.746 1.00 68.44 165 ASN A CA 1
ATOM 1309 C C . ASN A 1 165 ? 12.080 16.943 -17.495 1.00 68.44 165 ASN A C 1
ATOM 1311 O O . ASN A 1 165 ? 11.601 17.817 -18.212 1.00 68.44 165 ASN A O 1
ATOM 1315 N N . THR A 1 166 ? 11.473 15.764 -17.336 1.00 67.31 166 THR A N 1
ATOM 1316 C CA . THR A 1 166 ? 10.217 15.423 -18.019 1.00 67.31 166 THR A CA 1
ATOM 1317 C C . THR A 1 166 ? 9.025 16.174 -17.417 1.00 67.31 166 THR A C 1
ATOM 1319 O O . THR A 1 166 ? 8.098 16.531 -18.145 1.00 67.31 166 THR A O 1
ATOM 1322 N N . GLU A 1 167 ? 9.051 16.444 -16.109 1.00 64.12 167 GLU A N 1
ATOM 1323 C CA . GLU A 1 167 ? 8.073 17.309 -15.439 1.00 64.12 167 GLU A CA 1
ATOM 1324 C C . GLU A 1 167 ? 8.159 18.760 -15.944 1.00 64.12 167 GLU A C 1
ATOM 1326 O O . GLU A 1 167 ? 7.125 19.381 -16.191 1.00 64.12 167 GLU A O 1
ATOM 1331 N N . GLU A 1 168 ? 9.370 19.275 -16.181 1.00 58.72 168 GLU A N 1
ATOM 1332 C CA . GLU A 1 168 ? 9.593 20.627 -16.714 1.00 58.72 168 GLU A CA 1
ATOM 1333 C C . GLU A 1 168 ? 9.127 20.771 -18.173 1.00 58.72 168 GLU A C 1
ATOM 1335 O O . GLU A 1 168 ? 8.385 21.701 -18.491 1.00 58.72 168 GLU A O 1
ATOM 1340 N N . CYS A 1 169 ? 9.456 19.817 -19.053 1.00 48.88 169 CYS A N 1
ATOM 1341 C CA . CYS A 1 169 ? 9.020 19.852 -20.457 1.00 48.88 169 CYS A CA 1
ATOM 1342 C C . CYS A 1 169 ? 7.491 19.759 -20.634 1.00 48.88 169 CYS A C 1
ATOM 1344 O O . CYS A 1 169 ? 6.961 20.185 -21.660 1.00 48.88 169 CYS A O 1
ATOM 1346 N N . GLY A 1 170 ? 6.770 19.202 -19.654 1.00 50.81 170 GLY A N 1
ATOM 1347 C CA . GLY A 1 170 ? 5.304 19.187 -19.637 1.00 50.81 170 GLY A CA 1
ATOM 1348 C C . GLY A 1 170 ? 4.671 20.523 -19.227 1.00 50.81 170 GLY A C 1
ATOM 1349 O O . GLY A 1 170 ? 3.494 20.743 -19.507 1.00 50.81 170 GLY A O 1
ATOM 1350 N N . GLY A 1 171 ? 5.436 21.410 -18.581 1.00 46.03 171 GLY A N 1
ATOM 1351 C CA . GLY A 1 171 ? 4.988 22.731 -18.133 1.00 46.03 171 GLY A CA 1
ATOM 1352 C C . GLY A 1 171 ? 5.100 23.834 -19.190 1.00 46.03 171 GLY A C 1
ATOM 1353 O O . GLY A 1 171 ? 4.427 24.850 -19.067 1.00 46.03 171 GLY A O 1
ATOM 1354 N N . GLU A 1 172 ? 5.896 23.638 -20.245 1.00 38.62 172 GLU A N 1
ATOM 1355 C CA . GLU A 1 172 ? 6.095 24.629 -21.320 1.00 38.62 172 GLU A CA 1
ATOM 1356 C C . GLU A 1 172 ? 5.019 24.591 -22.426 1.00 38.62 172 GLU A C 1
ATOM 1358 O O . GLU A 1 172 ? 5.093 25.356 -23.386 1.00 38.62 172 GLU A O 1
ATOM 1363 N N . GLN A 1 173 ? 4.007 23.721 -22.317 1.00 39.69 173 GLN A N 1
ATOM 1364 C CA . GLN A 1 173 ? 2.913 23.606 -23.300 1.00 39.69 173 GLN A CA 1
ATOM 1365 C C . GLN A 1 173 ? 1.526 24.007 -22.762 1.00 39.69 173 GLN A C 1
ATOM 1367 O O . GLN A 1 173 ? 0.514 23.600 -23.339 1.00 39.69 173 GLN A O 1
ATOM 1372 N N . LEU A 1 174 ? 1.455 24.813 -21.695 1.00 36.19 174 LEU A N 1
ATOM 1373 C CA . LEU A 1 174 ? 0.207 25.423 -21.209 1.00 36.19 174 LEU A CA 1
ATOM 1374 C C . LEU A 1 174 ? 0.270 26.952 -21.213 1.00 36.19 174 LEU A C 1
ATOM 1376 O O . LEU A 1 174 ? 1.248 27.506 -20.669 1.00 36.19 174 LEU A O 1
#

Organism: NCBI:txid105785

pLDDT: mean 79.02, std 21.53, range [27.19, 96.69]